Protein AF-A0A7C7TJ15-F1 (afdb_monomer_lite)

Secondary structure (DSSP, 8-state):
--HHHHHHHHHHHHTTS-TTTTTTBSSPPPEETTEEPPPSSSTTS--B-HHHHTTS--------

Structure (mmCIF, N/CA/C/O backbone):
data_AF-A0A7C7TJ15-F1
#
_entry.id   AF-A0A7C7TJ15-F1
#
loop_
_atom_site.group_PDB
_atom_site.id
_atom_site.type_symbol
_atom_site.label_atom_id
_atom_site.label_alt_id
_atom_site.label_comp_id
_atom_site.label_asym_id
_atom_site.label_entity_id
_atom_site.label_seq_id
_atom_site.pdbx_PDB_ins_code
_atom_site.Cartn_x
_atom_site.Cartn_y
_atom_site.Cartn_z
_atom_site.occupancy
_atom_site.B_iso_or_equiv
_atom_site.auth_seq_id
_atom_site.auth_comp_id
_atom_site.auth_asym_id
_atom_site.auth_atom_id
_atom_site.pdbx_PDB_model_num
ATOM 1 N N . MET A 1 1 ? 4.642 22.605 23.559 1.00 48.94 1 MET A N 1
ATOM 2 C CA . MET A 1 1 ? 4.158 22.167 22.235 1.00 48.94 1 MET A CA 1
ATOM 3 C C . MET A 1 1 ? 2.813 22.819 22.017 1.00 48.94 1 MET A C 1
ATOM 5 O O . MET A 1 1 ? 1.929 22.625 22.843 1.00 48.94 1 MET A O 1
ATOM 9 N N . SER A 1 2 ? 2.716 23.703 21.026 1.00 66.75 2 SER A N 1
ATOM 10 C CA . SER A 1 2 ? 1.472 24.429 20.740 1.00 66.75 2 SER A CA 1
ATOM 11 C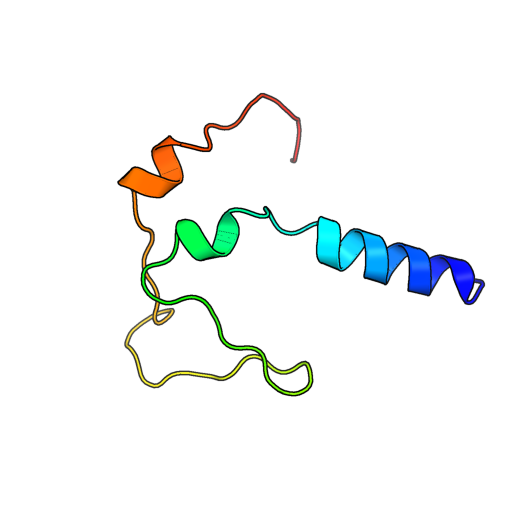 C . SER A 1 2 ? 0.575 23.566 19.847 1.00 66.75 2 SER A C 1
ATOM 13 O O . SER A 1 2 ? 1.081 22.711 19.125 1.00 66.75 2 SER A O 1
ATOM 15 N N . GLY A 1 3 ? -0.743 23.787 19.854 1.00 62.09 3 GLY A N 1
ATOM 16 C CA . GLY A 1 3 ? -1.679 23.037 18.997 1.00 62.09 3 GLY A CA 1
ATOM 17 C C . GLY A 1 3 ? -1.378 23.126 17.490 1.00 62.09 3 GLY A C 1
ATOM 18 O O . GLY A 1 3 ? -1.843 22.287 16.725 1.00 62.09 3 GLY A O 1
ATOM 19 N N . ILE A 1 4 ? -0.555 24.095 17.070 1.00 68.94 4 ILE A N 1
ATOM 20 C CA . ILE A 1 4 ? -0.077 24.249 15.691 1.00 68.94 4 ILE A CA 1
ATOM 21 C C . ILE A 1 4 ? 0.912 23.130 15.324 1.00 68.94 4 ILE A C 1
ATOM 23 O O . ILE A 1 4 ? 0.860 22.629 14.205 1.00 68.94 4 ILE A O 1
ATOM 27 N N . ASP A 1 5 ? 1.751 22.672 16.260 1.00 65.81 5 ASP A N 1
ATOM 28 C CA . ASP A 1 5 ? 2.770 21.642 15.999 1.00 65.81 5 ASP A CA 1
ATOM 29 C C . ASP A 1 5 ? 2.135 20.265 15.746 1.00 65.81 5 ASP A C 1
ATOM 31 O O . ASP A 1 5 ? 2.584 19.524 14.874 1.00 65.81 5 ASP A O 1
ATOM 35 N N . SER A 1 6 ? 1.053 19.941 16.465 1.00 60.50 6 SER A N 1
ATOM 36 C CA . SER A 1 6 ? 0.280 18.708 16.258 1.00 60.50 6 SER A CA 1
ATOM 37 C C . SER A 1 6 ? -0.493 18.713 14.941 1.00 60.50 6 SER A C 1
ATOM 39 O O . SER A 1 6 ? -0.492 17.708 14.238 1.00 60.50 6 SER A O 1
ATOM 41 N N . ALA A 1 7 ? -1.109 19.839 14.567 1.00 67.31 7 ALA A N 1
ATOM 42 C CA . ALA A 1 7 ? -1.794 19.961 13.280 1.00 67.31 7 ALA A CA 1
ATOM 43 C C . ALA A 1 7 ? -0.807 19.901 12.101 1.00 67.31 7 ALA A C 1
ATOM 45 O O . ALA A 1 7 ? -1.101 19.305 11.068 1.00 67.31 7 ALA A O 1
ATOM 46 N N . LEU A 1 8 ? 0.395 20.462 12.271 1.00 65.12 8 LEU A N 1
ATOM 47 C CA . LEU A 1 8 ? 1.469 20.361 11.286 1.00 65.12 8 LEU A CA 1
ATOM 48 C C . LEU A 1 8 ? 1.972 18.916 11.143 1.00 65.12 8 LEU A C 1
ATOM 50 O O . LEU A 1 8 ? 2.281 18.491 10.031 1.00 65.12 8 LEU A O 1
ATOM 54 N N . TRP A 1 9 ? 2.031 18.162 12.246 1.00 58.69 9 TRP A N 1
ATOM 55 C CA . TRP A 1 9 ? 2.339 16.730 12.244 1.00 58.69 9 TRP A CA 1
ATOM 56 C C . TRP A 1 9 ? 1.259 15.888 11.566 1.00 58.69 9 TRP A C 1
ATOM 58 O O . TRP A 1 9 ? 1.618 14.952 10.871 1.00 58.69 9 TRP A O 1
ATOM 68 N N . ASP A 1 10 ? -0.027 16.215 11.705 1.00 62.12 10 ASP A N 1
ATOM 69 C CA . ASP A 1 10 ? -1.117 15.478 11.042 1.00 62.12 10 ASP A CA 1
ATOM 70 C C . ASP A 1 10 ? -1.150 15.750 9.525 1.00 62.12 10 ASP A C 1
ATOM 72 O O . ASP A 1 10 ? -1.274 14.834 8.710 1.00 62.12 10 ASP A O 1
ATOM 76 N N . ILE A 1 11 ? -0.924 17.009 9.127 1.00 60.81 11 ILE A N 1
ATOM 77 C CA . ILE A 1 11 ? -0.796 17.410 7.715 1.00 60.81 11 ILE A CA 1
ATOM 78 C C . ILE A 1 11 ? 0.435 16.759 7.076 1.00 60.81 11 ILE A C 1
ATOM 80 O O . ILE A 1 11 ? 0.366 16.280 5.946 1.00 60.81 11 ILE A O 1
ATOM 84 N N . ARG A 1 12 ? 1.561 16.713 7.799 1.00 57.91 12 ARG A N 1
ATOM 85 C CA . ARG A 1 12 ? 2.765 16.013 7.341 1.00 57.91 12 ARG A CA 1
ATOM 86 C C . ARG A 1 12 ? 2.603 14.502 7.397 1.00 57.91 12 ARG A C 1
ATOM 88 O O . ARG A 1 12 ? 3.077 13.856 6.488 1.00 57.91 12 ARG A O 1
ATOM 95 N N . GLY A 1 13 ? 1.910 13.949 8.388 1.00 54.69 13 GLY A N 1
ATOM 96 C CA . GLY A 1 13 ? 1.628 12.520 8.557 1.00 54.69 13 GLY A CA 1
ATOM 97 C C . GLY A 1 13 ? 0.838 11.941 7.392 1.00 54.69 13 GLY A C 1
ATOM 98 O O . GLY A 1 13 ? 1.229 10.927 6.829 1.00 54.69 13 GLY A O 1
ATOM 99 N N . LYS A 1 14 ? -0.200 12.653 6.944 1.00 52.75 14 LYS A N 1
ATOM 100 C CA . LYS A 1 14 ? -0.931 12.314 5.710 1.00 52.75 14 LYS A CA 1
ATOM 101 C C . LYS A 1 14 ? -0.112 12.533 4.434 1.00 52.75 14 LYS A C 1
ATOM 103 O O . LYS A 1 14 ? -0.433 11.946 3.411 1.00 52.75 14 LYS A O 1
ATOM 108 N N . ALA A 1 15 ? 0.934 13.357 4.493 1.00 50.78 15 ALA A N 1
ATOM 109 C CA . ALA A 1 15 ? 1.893 13.565 3.409 1.00 50.78 15 ALA A CA 1
ATOM 110 C C . ALA A 1 15 ? 3.173 12.704 3.534 1.00 50.78 15 ALA A C 1
ATOM 112 O O . ALA A 1 15 ? 4.067 12.841 2.701 1.00 50.78 15 ALA A O 1
ATOM 113 N N . LEU A 1 16 ? 3.293 11.872 4.580 1.00 53.56 16 LEU A N 1
ATOM 114 C CA . LEU A 1 16 ? 4.480 11.063 4.891 1.00 53.56 16 LEU A CA 1
ATOM 115 C C . LEU A 1 16 ? 4.376 9.646 4.322 1.00 53.56 16 LEU A C 1
ATOM 117 O O . LEU A 1 16 ? 5.410 9.004 4.146 1.00 53.56 16 LEU A O 1
ATOM 121 N N . A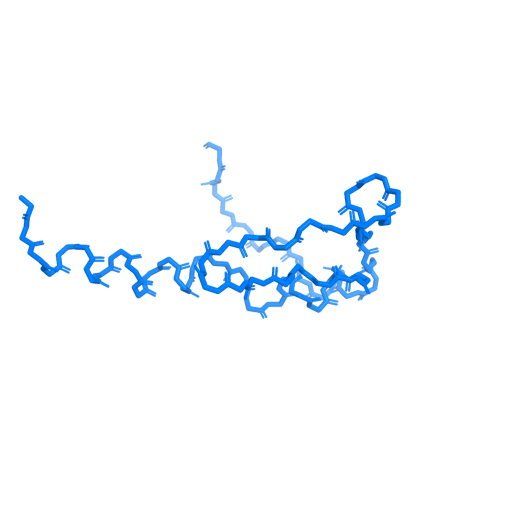SP A 1 17 ? 3.168 9.172 4.007 1.00 66.69 17 ASP A N 1
ATOM 122 C CA . ASP A 1 17 ? 3.014 7.980 3.179 1.00 66.69 17 ASP A CA 1
ATOM 123 C C . ASP A 1 17 ? 3.253 8.331 1.709 1.00 66.69 17 ASP A C 1
ATOM 125 O O . ASP A 1 17 ? 2.926 9.420 1.225 1.00 66.69 17 ASP A O 1
ATOM 129 N N . ALA A 1 18 ? 3.839 7.382 0.988 1.00 81.19 18 ALA A N 1
ATOM 130 C CA . ALA A 1 18 ? 3.971 7.505 -0.447 1.00 81.19 18 ALA A CA 1
ATOM 131 C C . ALA A 1 18 ? 2.568 7.559 -1.081 1.00 81.19 18 ALA A C 1
ATOM 133 O O . ALA A 1 18 ? 1.755 6.678 -0.804 1.00 81.19 18 ALA A O 1
ATOM 134 N N . PRO A 1 19 ? 2.267 8.530 -1.965 1.00 85.06 19 PRO A N 1
ATOM 135 C CA . PRO A 1 19 ? 0.939 8.640 -2.578 1.00 85.06 19 PRO A CA 1
ATOM 136 C C . PRO A 1 19 ? 0.574 7.416 -3.432 1.00 85.06 19 PRO A C 1
ATOM 138 O O . PRO A 1 19 ? -0.597 7.175 -3.682 1.00 85.06 19 PRO A O 1
ATOM 141 N N . TRP A 1 20 ? 1.583 6.650 -3.848 1.00 89.19 20 TRP A N 1
ATOM 142 C CA . TRP A 1 20 ? 1.485 5.409 -4.616 1.00 89.19 20 TRP A CA 1
ATOM 143 C C . TRP A 1 20 ? 1.497 4.141 -3.747 1.00 89.19 20 TRP A C 1
ATOM 145 O O . TRP A 1 20 ? 1.575 3.032 -4.268 1.00 89.19 20 TRP A O 1
ATOM 155 N N . ARG A 1 21 ? 1.466 4.264 -2.413 1.00 90.50 21 ARG A N 1
ATOM 156 C CA . ARG A 1 21 ? 1.548 3.116 -1.497 1.00 90.50 21 ARG A CA 1
ATOM 157 C C . ARG A 1 21 ? 0.469 2.071 -1.775 1.00 90.50 21 ARG A C 1
ATOM 159 O O . ARG A 1 21 ? 0.770 0.882 -1.770 1.00 90.50 21 ARG A O 1
ATOM 166 N N . ASP A 1 22 ? -0.769 2.502 -1.975 1.00 93.31 22 ASP A N 1
ATOM 167 C CA . ASP A 1 22 ? -1.880 1.570 -2.166 1.00 93.31 22 ASP A CA 1
ATOM 168 C C . ASP A 1 22 ? -1.839 0.936 -3.564 1.00 93.31 22 ASP A C 1
ATOM 170 O O . ASP A 1 22 ? -2.202 -0.228 -3.717 1.00 93.31 22 ASP A O 1
ATOM 174 N N . ASP A 1 23 ? -1.296 1.645 -4.558 1.00 95.00 23 ASP A N 1
ATOM 175 C CA . ASP A 1 23 ? -1.155 1.146 -5.931 1.00 95.00 23 ASP A CA 1
ATOM 176 C C . ASP A 1 23 ? -0.195 -0.052 -6.018 1.00 95.00 23 ASP A C 1
ATOM 178 O O . ASP A 1 23 ? -0.361 -0.925 -6.866 1.00 95.00 23 ASP A O 1
ATOM 182 N N . ILE A 1 24 ? 0.790 -0.138 -5.115 1.00 95.94 24 ILE A N 1
ATOM 183 C CA . ILE A 1 24 ? 1.739 -1.261 -5.061 1.00 95.94 24 ILE A CA 1
ATOM 184 C C . ILE A 1 24 ? 1.228 -2.454 -4.242 1.00 95.94 24 ILE A C 1
ATOM 186 O O . ILE A 1 24 ? 1.977 -3.410 -4.047 1.00 95.94 24 ILE A O 1
ATOM 190 N N . MET A 1 25 ? -0.007 -2.428 -3.733 1.00 96.00 25 MET A N 1
ATOM 191 C CA . MET A 1 25 ? -0.569 -3.488 -2.892 1.00 96.00 25 MET A CA 1
ATOM 192 C C . MET A 1 25 ? -1.686 -4.242 -3.607 1.00 96.00 25 MET A C 1
ATOM 194 O O . MET A 1 25 ? -2.612 -3.657 -4.154 1.00 96.00 25 MET A O 1
ATOM 198 N N . THR A 1 26 ? -1.657 -5.573 -3.530 1.00 97.00 26 THR A N 1
ATOM 199 C CA . THR A 1 26 ? -2.775 -6.403 -4.023 1.00 97.00 26 THR A CA 1
ATOM 200 C C . THR A 1 26 ? -4.073 -6.149 -3.253 1.00 97.00 26 THR A C 1
ATOM 202 O O . THR A 1 26 ? -5.152 -6.253 -3.831 1.00 97.00 26 THR A O 1
ATOM 205 N N . HIS A 1 27 ? -3.974 -5.832 -1.958 1.00 96.44 27 HIS A N 1
ATOM 206 C CA . HIS A 1 27 ? -5.105 -5.538 -1.084 1.00 96.44 27 HIS A CA 1
ATOM 207 C C . HIS A 1 27 ? -4.731 -4.412 -0.104 1.00 96.44 27 HIS A C 1
ATOM 209 O O . HIS A 1 27 ? -4.254 -4.703 0.996 1.00 96.44 27 HIS A O 1
ATOM 215 N N . PRO A 1 28 ? -4.944 -3.136 -0.473 1.00 93.69 28 PRO A N 1
ATOM 216 C CA . PRO A 1 28 ? -4.701 -2.007 0.417 1.00 93.69 28 PRO A CA 1
ATOM 217 C C . PRO A 1 28 ? -5.386 -2.166 1.775 1.00 93.69 28 PRO A C 1
ATOM 219 O O . PRO A 1 28 ? -6.442 -2.793 1.904 1.00 93.69 28 PRO A O 1
ATOM 222 N N . PHE A 1 29 ? -4.762 -1.605 2.806 1.00 91.19 29 PHE A N 1
ATOM 223 C CA . PHE A 1 29 ? -5.276 -1.701 4.162 1.00 91.19 29 PHE A CA 1
ATOM 224 C C . PHE A 1 29 ? -6.440 -0.741 4.395 1.00 91.19 29 PHE A C 1
ATOM 226 O O . PHE A 1 29 ? -6.358 0.451 4.115 1.00 91.19 29 PHE A O 1
ATOM 233 N N . GLU A 1 30 ? -7.515 -1.266 4.973 1.00 91.62 30 GLU A N 1
ATOM 234 C CA . GLU A 1 30 ? -8.709 -0.492 5.288 1.00 91.62 30 GLU A CA 1
ATOM 235 C C . GLU A 1 30 ? -8.592 0.102 6.695 1.00 91.62 30 GLU A C 1
ATOM 237 O O . GLU A 1 30 ? -8.347 -0.610 7.674 1.00 91.62 30 GLU A O 1
ATOM 242 N N . ILE A 1 31 ? -8.769 1.420 6.799 1.00 90.31 31 ILE A N 1
ATOM 243 C CA . ILE A 1 31 ? -8.797 2.140 8.073 1.00 90.31 31 ILE A CA 1
ATOM 244 C C . ILE A 1 31 ? -10.226 2.605 8.349 1.00 90.31 31 ILE A C 1
ATOM 246 O O . ILE A 1 31 ? -10.782 3.402 7.595 1.00 90.31 31 ILE A O 1
ATOM 250 N N . GLU A 1 32 ? 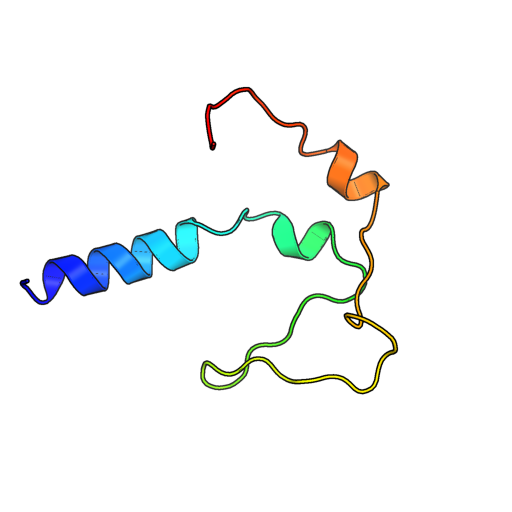-10.788 2.188 9.480 1.00 91.94 32 GLU A N 1
ATOM 251 C CA . GLU A 1 32 ? -12.094 2.638 9.956 1.00 91.94 32 GLU A CA 1
ATOM 252 C C . GLU A 1 32 ? -11.975 3.307 11.324 1.00 91.94 32 GLU A C 1
ATOM 254 O O . GLU A 1 32 ? -11.476 2.731 12.293 1.00 91.94 32 GLU A O 1
ATOM 259 N N . ASN A 1 33 ? -12.454 4.551 11.418 1.00 92.25 33 ASN A N 1
ATOM 260 C CA . ASN A 1 33 ? -12.443 5.338 12.657 1.00 92.25 33 ASN A CA 1
ATOM 261 C C . ASN A 1 33 ? -11.054 5.399 13.326 1.00 92.25 33 ASN A C 1
ATOM 263 O O . ASN A 1 33 ? -10.938 5.325 14.548 1.00 92.25 33 ASN A O 1
ATOM 267 N N . GLY A 1 34 ? -9.998 5.501 12.512 1.00 91.06 34 GLY A N 1
ATOM 268 C CA . GLY A 1 34 ? -8.610 5.540 12.978 1.00 91.06 34 GLY A CA 1
ATOM 269 C C . GLY A 1 34 ? -8.027 4.183 13.385 1.00 91.06 34 GLY A C 1
ATOM 270 O O . GLY A 1 34 ? -6.914 4.148 13.901 1.00 91.06 34 GLY A O 1
ATOM 271 N N . ASN A 1 35 ? -8.740 3.079 13.151 1.00 90.94 35 ASN A N 1
ATOM 272 C CA . ASN A 1 35 ? -8.270 1.728 13.438 1.00 90.94 35 ASN A CA 1
ATOM 273 C C . ASN A 1 35 ? -8.053 0.956 12.140 1.00 90.94 35 ASN A C 1
ATOM 275 O O . ASN A 1 35 ? -8.888 0.997 11.240 1.00 90.94 35 ASN A O 1
ATOM 279 N N . LEU A 1 36 ? -6.946 0.220 12.070 1.00 90.62 36 LEU A N 1
ATOM 280 C CA . LEU A 1 36 ? -6.718 -0.748 11.006 1.00 90.62 36 LEU A CA 1
ATOM 281 C C . LEU A 1 36 ? -7.703 -1.909 11.152 1.00 90.62 36 LEU A C 1
ATOM 283 O O . LEU A 1 36 ? -7.731 -2.571 12.193 1.00 90.62 36 LEU A O 1
ATOM 287 N N . LEU A 1 37 ? -8.482 -2.174 10.107 1.00 94.19 37 LEU A N 1
ATOM 288 C CA . LEU A 1 37 ? 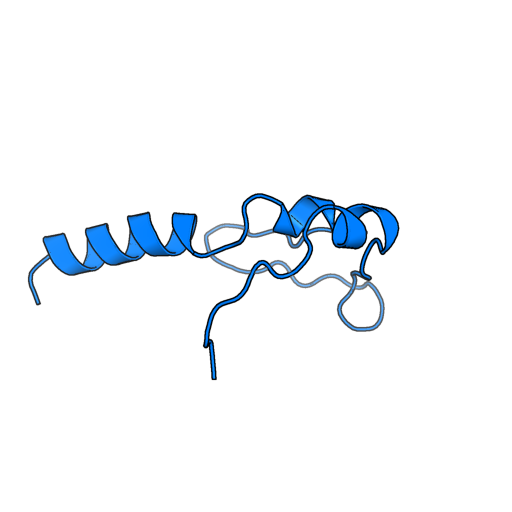-9.316 -3.362 10.050 1.00 94.19 37 LEU A CA 1
ATOM 289 C C . LEU A 1 37 ? -8.455 -4.603 9.813 1.00 94.19 37 LEU A C 1
ATOM 291 O O . LEU A 1 37 ? -7.734 -4.715 8.822 1.00 94.19 37 LEU A O 1
ATOM 295 N N . VAL A 1 38 ? -8.553 -5.565 10.729 1.00 93.88 38 VAL A N 1
ATOM 296 C CA . VAL A 1 38 ? -7.842 -6.840 10.614 1.00 93.88 38 VAL A CA 1
ATOM 297 C C . VAL A 1 38 ? -8.619 -7.775 9.691 1.00 93.88 38 VAL A C 1
ATOM 299 O O . VAL A 1 38 ? -9.786 -8.082 9.933 1.00 93.88 38 VAL A O 1
ATOM 302 N N . HIS A 1 39 ? -7.957 -8.261 8.643 1.00 92.50 39 HIS A N 1
ATOM 303 C CA . HIS A 1 39 ? -8.527 -9.221 7.700 1.00 92.50 39 HIS A CA 1
ATOM 304 C C . HIS A 1 39 ? -8.297 -10.676 8.136 1.00 92.50 39 HIS A C 1
ATOM 306 O O . HIS A 1 39 ? -7.335 -11.004 8.828 1.00 92.50 39 HIS A O 1
ATOM 312 N N . ASN A 1 40 ? -9.103 -11.588 7.587 1.00 95.88 40 ASN A N 1
ATOM 313 C CA . ASN A 1 40 ? -8.912 -13.038 7.737 1.00 95.88 40 ASN A CA 1
ATOM 314 C C . ASN A 1 40 ? -8.032 -13.663 6.633 1.00 95.88 40 ASN A C 1
ATOM 316 O O . ASN A 1 40 ? -7.931 -14.887 6.545 1.00 95.88 40 ASN A O 1
ATOM 320 N N . ARG A 1 41 ? -7.425 -12.851 5.754 1.00 95.25 41 ARG A N 1
ATOM 321 C CA . ARG A 1 41 ? -6.499 -13.332 4.715 1.00 95.25 41 ARG A CA 1
ATOM 322 C C . ARG A 1 41 ? -5.190 -13.835 5.353 1.00 95.25 41 ARG A C 1
ATOM 324 O O . ARG A 1 41 ? -4.784 -13.280 6.374 1.00 95.25 41 ARG A O 1
ATOM 331 N N . PRO A 1 42 ? -4.525 -14.857 4.782 1.00 95.12 42 PRO A N 1
ATOM 332 C CA . PRO A 1 42 ? -3.260 -15.368 5.307 1.00 95.12 42 PRO A CA 1
ATOM 333 C C . PRO A 1 42 ? -2.147 -14.313 5.365 1.00 95.12 42 PRO A C 1
ATOM 335 O O . PRO A 1 42 ? -2.104 -13.388 4.555 1.00 95.12 42 PRO A O 1
ATOM 338 N N . GLY A 1 43 ? -1.202 -14.501 6.289 1.00 93.94 43 GLY A N 1
ATOM 339 C CA . GLY A 1 43 ? -0.025 -13.638 6.412 1.00 93.94 43 GLY A CA 1
ATOM 340 C C . GLY A 1 43 ? -0.389 -12.193 6.757 1.00 93.94 43 GLY A C 1
ATOM 341 O O . GLY A 1 43 ? -1.229 -11.949 7.620 1.00 93.94 43 GLY A O 1
ATOM 342 N N . LEU A 1 44 ? 0.245 -11.239 6.069 1.00 93.25 44 LEU A N 1
ATOM 343 C CA . LEU A 1 44 ? -0.062 -9.808 6.188 1.00 93.25 44 LEU A CA 1
ATOM 344 C C . LEU A 1 44 ? -1.320 -9.399 5.404 1.00 93.25 44 LEU A C 1
ATOM 346 O O . LEU A 1 44 ? -1.643 -8.221 5.373 1.00 93.25 44 LEU A O 1
ATOM 350 N N . GLY A 1 45 ? -1.981 -10.353 4.731 1.00 94.50 45 GLY A N 1
ATOM 351 C CA . GLY A 1 45 ? -3.197 -10.180 3.930 1.00 94.50 45 GLY A CA 1
ATOM 352 C C . GLY A 1 45 ? -3.130 -9.185 2.783 1.00 94.50 45 GLY A C 1
ATOM 353 O O . GLY A 1 45 ? -4.186 -8.807 2.273 1.00 94.50 45 GLY A O 1
ATOM 354 N N . SER A 1 46 ? -1.926 -8.820 2.360 1.00 95.50 46 SER A N 1
ATOM 355 C CA . SER A 1 46 ? -1.625 -8.210 1.074 1.00 95.50 46 SER A CA 1
ATOM 356 C C . SER A 1 46 ? -0.205 -8.586 0.673 1.00 95.50 46 SER A C 1
ATOM 358 O O . SER A 1 46 ? 0.684 -8.644 1.520 1.00 95.50 46 SER A O 1
ATOM 360 N N . ASP A 1 47 ? -0.006 -8.776 -0.624 1.00 96.31 47 ASP A N 1
ATOM 361 C CA . ASP A 1 47 ? 1.303 -8.852 -1.271 1.00 96.31 47 ASP A CA 1
ATOM 362 C C . ASP A 1 47 ? 1.598 -7.580 -2.078 1.00 96.31 47 ASP A C 1
ATOM 364 O O . ASP A 1 47 ? 0.698 -6.759 -2.309 1.00 96.31 47 ASP A O 1
ATOM 368 N N . LEU A 1 48 ? 2.854 -7.444 -2.511 1.00 95.69 48 LEU A N 1
ATOM 369 C CA . LEU A 1 48 ? 3.325 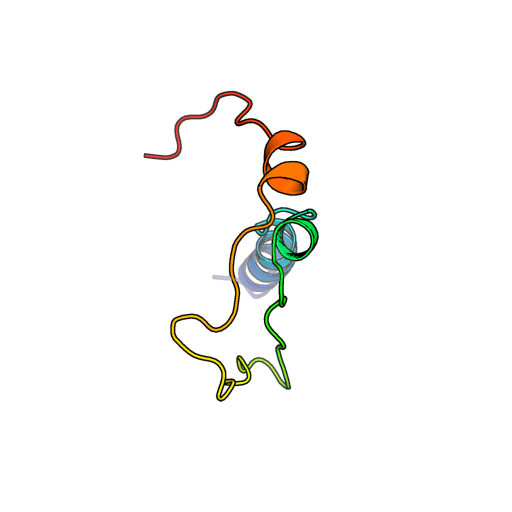-6.374 -3.387 1.00 95.69 48 LEU A CA 1
ATOM 370 C C . LEU A 1 48 ? 3.023 -6.678 -4.859 1.00 95.69 48 LEU A C 1
ATOM 372 O O . LEU A 1 48 ? 3.214 -7.799 -5.332 1.00 95.69 48 LEU A O 1
ATOM 376 N N . ILE A 1 49 ? 2.598 -5.655 -5.596 1.00 97.50 49 ILE A N 1
ATOM 377 C CA . ILE A 1 49 ? 2.473 -5.681 -7.051 1.00 97.50 49 ILE A CA 1
ATOM 378 C C . ILE A 1 49 ? 3.790 -5.165 -7.638 1.00 97.50 49 ILE A C 1
ATOM 380 O O . ILE A 1 49 ? 3.991 -3.961 -7.782 1.00 97.50 49 ILE A O 1
ATOM 384 N N . GLU A 1 50 ? 4.691 -6.084 -7.984 1.00 96.38 50 GLU A N 1
ATOM 385 C CA . GLU A 1 50 ? 6.047 -5.754 -8.461 1.00 96.38 50 GLU A CA 1
ATOM 386 C C . GLU A 1 50 ? 6.048 -4.787 -9.657 1.00 96.38 50 GLU A C 1
ATOM 388 O O . GLU A 1 50 ? 6.811 -3.827 -9.684 1.00 96.38 50 GLU A O 1
ATOM 393 N N . SER A 1 51 ? 5.128 -4.962 -10.612 1.00 97.44 51 SER A N 1
ATOM 394 C CA . SER A 1 51 ? 5.027 -4.082 -11.786 1.00 97.44 51 SER A CA 1
ATOM 395 C C . SER A 1 51 ? 4.654 -2.635 -11.449 1.00 97.44 51 SER A C 1
ATOM 397 O O . SER A 1 51 ? 4.956 -1.723 -12.216 1.00 97.44 51 SER A O 1
ATOM 399 N N . GLU A 1 52 ? 3.962 -2.412 -10.332 1.00 96.50 52 GLU A N 1
ATOM 400 C CA . GLU A 1 52 ? 3.650 -1.068 -9.840 1.00 96.50 52 GLU A CA 1
ATOM 401 C C . GLU A 1 52 ? 4.823 -0.521 -9.025 1.00 96.50 52 GLU A C 1
ATOM 403 O O . GLU A 1 52 ? 5.199 0.638 -9.187 1.00 96.50 52 GLU A O 1
ATOM 408 N N . LEU A 1 53 ? 5.478 -1.372 -8.230 1.00 93.81 53 LEU A N 1
ATOM 409 C CA . LEU A 1 53 ? 6.667 -1.007 -7.462 1.00 93.81 53 LEU A CA 1
ATOM 410 C C . LEU A 1 53 ? 7.808 -0.502 -8.362 1.00 93.81 53 LEU A C 1
ATOM 412 O O . LEU A 1 53 ? 8.458 0.492 -8.037 1.00 93.81 53 LEU A O 1
ATOM 416 N N . GLU A 1 54 ? 8.007 -1.124 -9.528 1.00 95.12 54 GLU A N 1
ATOM 417 C CA . GLU A 1 54 ? 9.007 -0.723 -10.530 1.00 95.12 54 GLU A CA 1
ATOM 418 C C . GLU A 1 54 ? 8.845 0.727 -11.025 1.00 95.12 54 GLU A C 1
ATOM 420 O O . GLU A 1 54 ? 9.821 1.347 -11.455 1.00 95.12 54 GLU A O 1
ATOM 425 N N . LYS A 1 55 ? 7.641 1.307 -10.937 1.00 94.94 55 LYS A N 1
ATOM 426 C CA . LYS A 1 55 ? 7.372 2.703 -11.330 1.00 94.94 55 LYS A CA 1
ATOM 427 C C . LYS A 1 55 ? 7.890 3.717 -10.310 1.00 94.94 55 LYS A C 1
ATOM 429 O O . LYS A 1 55 ? 7.966 4.909 -10.618 1.00 94.94 55 LYS A O 1
ATOM 434 N N . HIS A 1 56 ? 8.263 3.258 -9.116 1.00 90.56 56 HIS A N 1
ATOM 435 C CA . HIS A 1 56 ? 8.671 4.091 -7.989 1.00 90.56 56 HIS A CA 1
ATOM 436 C C . HIS A 1 56 ? 10.088 3.740 -7.507 1.00 90.56 56 HIS A C 1
ATOM 438 O O . HIS A 1 56 ? 10.283 3.411 -6.333 1.00 90.56 56 HIS A O 1
ATOM 444 N N . PRO A 1 57 ? 11.108 3.813 -8.388 1.00 89.69 57 PRO A N 1
ATOM 445 C CA . PRO A 1 57 ? 12.475 3.514 -8.000 1.00 89.69 57 PRO A CA 1
ATOM 446 C C . PRO A 1 57 ? 12.953 4.512 -6.945 1.00 89.69 57 PRO A C 1
ATOM 448 O O . PRO A 1 57 ? 12.631 5.701 -6.984 1.00 89.69 57 PRO A O 1
ATOM 451 N N . TRP A 1 58 ? 13.776 4.037 -6.015 1.00 84.31 58 TRP A N 1
ATOM 452 C CA . TRP A 1 58 ? 14.409 4.912 -5.037 1.00 84.31 58 TRP A CA 1
ATOM 453 C C . TRP A 1 58 ? 15.299 5.949 -5.739 1.00 84.31 58 TRP A C 1
ATOM 455 O O . TRP A 1 58 ? 16.182 5.603 -6.523 1.00 84.31 58 TRP A O 1
ATOM 465 N N . THR A 1 59 ? 15.076 7.230 -5.443 1.00 81.44 59 THR A N 1
ATOM 466 C CA . THR A 1 59 ? 15.701 8.358 -6.156 1.00 81.44 59 THR A CA 1
ATOM 467 C C . THR A 1 59 ? 16.946 8.927 -5.471 1.00 81.44 59 THR A C 1
ATOM 469 O O . THR A 1 59 ? 17.455 9.958 -5.903 1.00 81.44 59 THR A O 1
ATOM 472 N N . GLY A 1 60 ? 17.445 8.288 -4.410 1.00 71.69 60 GLY A N 1
ATOM 473 C CA . GLY A 1 60 ? 18.590 8.781 -3.642 1.00 71.69 60 GLY A CA 1
ATOM 474 C C . GLY A 1 60 ? 18.194 9.655 -2.451 1.00 71.69 60 GLY A C 1
ATOM 475 O O . GLY A 1 60 ? 17.711 10.771 -2.618 1.00 71.69 60 GLY A O 1
ATOM 476 N N . GLY A 1 61 ? 18.439 9.152 -1.240 1.00 71.19 61 GLY A N 1
ATOM 477 C CA . GLY A 1 61 ? 18.253 9.839 0.041 1.00 71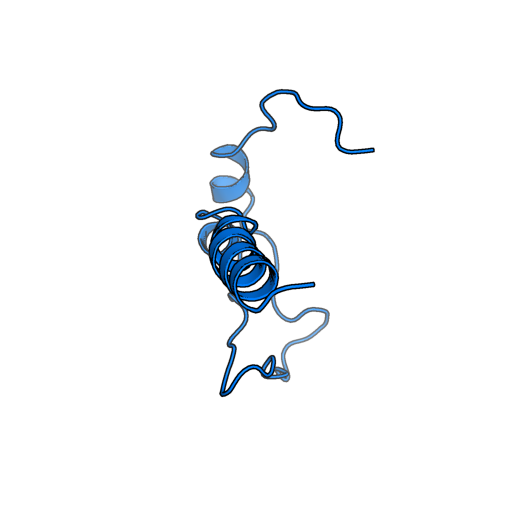.19 61 GLY A CA 1
ATOM 478 C C . GLY A 1 61 ? 18.753 8.958 1.191 1.00 71.19 61 GLY A C 1
ATOM 479 O O . GLY A 1 61 ? 18.639 7.739 1.121 1.00 71.19 61 GLY A O 1
ATOM 480 N N . ASN A 1 62 ? 19.362 9.538 2.226 1.00 57.06 62 ASN A N 1
ATOM 481 C CA . ASN A 1 62 ? 19.822 8.766 3.385 1.00 57.06 62 ASN A CA 1
ATOM 482 C C . ASN A 1 62 ? 18.668 8.662 4.389 1.00 57.06 62 ASN A C 1
ATOM 484 O O . ASN A 1 62 ? 18.355 9.640 5.065 1.00 57.06 62 ASN A O 1
ATOM 488 N N . ASN A 1 63 ? 18.030 7.497 4.468 1.00 60.03 63 ASN A N 1
ATOM 489 C CA . ASN A 1 63 ? 16.946 7.198 5.411 1.00 60.03 63 ASN A CA 1
ATOM 490 C C . ASN A 1 63 ? 17.316 6.030 6.348 1.00 60.03 63 ASN A C 1
ATOM 492 O O . ASN A 1 63 ? 16.456 5.254 6.763 1.00 60.03 63 ASN A O 1
ATOM 496 N N . TRP A 1 64 ? 18.609 5.966 6.688 1.00 45.78 64 TRP A N 1
ATOM 497 C CA . TRP A 1 64 ? 19.192 5.193 7.786 1.00 45.78 64 TRP A CA 1
ATOM 498 C C . TRP A 1 64 ? 19.927 6.145 8.726 1.00 45.78 64 TRP A C 1
ATOM 500 O O . TRP A 1 64 ? 20.677 7.001 8.198 1.00 45.78 64 TRP A O 1
#

Radius of gyration: 15.37 Å; chains: 1; bounding box: 32×40×34 Å

Foldseek 3Di:
DDPVVVVVCVVVVVVVDDPCVQVQKPDDWDADPNDTDDDPAPDPNIDTDVVSVVVPDDPDDDPD

Sequence (64 aa):
MSGIDSALWDIRGKALDAPWRDDIMTHPFEIENGNLLVHNRPGLGSDLIESELEKHPWTGGNNW

pLDDT: mean 81.66, std 16.23, range [45.78, 97.5]